Protein AF-A0A522J5S8-F1 (afdb_monomer)

Foldseek 3Di:
DDDDDDDDDDPPDDDPPPPDPPDPPCVPPVDDDDDFDPPDPLSCVVVVVVVVCQCPPPLNDPDDDPDPVSVVVSVVVVVCCQQQPAQDVVFVGDGVVCVVVPVLQVVLVVVQVVQVVVCVVPVVVQVPPDTDDSDGDDDDDSDPPDPPPPPDPPDPPDD

Sequence (159 aa):
MRRAIWSRRPIWQGWRVDRPSRFPATGTLSLTPFSSRPSVSDDNPYSEALFRTLKYSPAYPGKPFASLDGARQWVARFVAWYNTEHRHSAIRFVTPAQRHVGEDKAILARRADVYAKAKKTHPDRWRGRPTRNWEPIGTVWLNPDKPADSALKPLSTAA

Secondary structure (DSSP, 8-state):
----------S----------S-TTTTTTTPPP--PPTT-GGGSHHHHHHHHHHHTSTT--SS--SSHHHHHHHHHHHHHHHHHTPPBGGGTTB-HHHHHTTTHHHHHHHHHHHHHHHHHH-GGGTTTPPPPP-PPP----SSPPPPS----PPP----

Structure (mmCIF, N/CA/C/O backbone):
data_AF-A0A522J5S8-F1
#
_entry.id   AF-A0A522J5S8-F1
#
loop_
_atom_site.group_PDB
_atom_site.id
_atom_site.type_symbol
_atom_site.label_atom_id
_atom_site.label_alt_id
_atom_site.label_comp_id
_atom_site.label_asym_id
_atom_site.label_entity_id
_atom_site.label_seq_id
_atom_site.pdbx_PDB_ins_code
_atom_site.Cartn_x
_atom_site.Cartn_y
_atom_site.Cartn_z
_atom_site.occupancy
_atom_site.B_iso_or_equiv
_atom_site.auth_seq_id
_atom_site.auth_comp_id
_atom_site.auth_asym_id
_atom_site.auth_atom_id
_atom_site.pdbx_PDB_model_num
ATOM 1 N N . MET A 1 1 ? 29.295 63.257 -11.067 1.00 31.34 1 MET A N 1
ATOM 2 C CA . MET A 1 1 ? 30.271 63.229 -12.181 1.00 31.34 1 MET A CA 1
ATOM 3 C C . MET A 1 1 ? 30.953 61.861 -12.206 1.00 31.34 1 MET A C 1
ATOM 5 O O . MET A 1 1 ? 31.448 61.464 -11.169 1.00 31.34 1 MET A O 1
ATOM 9 N N . ARG A 1 2 ? 30.974 61.213 -13.390 1.00 31.17 2 ARG A N 1
ATOM 10 C CA . ARG A 1 2 ? 31.858 60.108 -13.867 1.00 31.17 2 ARG A CA 1
ATOM 11 C C . ARG A 1 2 ? 31.735 58.746 -13.141 1.00 31.17 2 ARG A C 1
ATOM 13 O O . ARG A 1 2 ? 32.151 58.609 -12.007 1.00 31.17 2 ARG A O 1
ATOM 20 N N . ARG A 1 3 ? 30.982 57.777 -13.691 1.00 28.31 3 ARG A N 1
ATOM 21 C CA . ARG A 1 3 ? 31.253 56.822 -14.809 1.00 28.31 3 ARG A CA 1
ATOM 22 C C . ARG A 1 3 ? 32.004 55.561 -14.342 1.00 28.31 3 ARG A C 1
ATOM 24 O O . ARG A 1 3 ? 33.221 55.579 -14.244 1.00 28.31 3 ARG A O 1
ATOM 31 N N . ALA A 1 4 ? 31.263 54.461 -14.190 1.00 32.41 4 ALA A N 1
ATOM 32 C CA . ALA A 1 4 ? 31.776 53.097 -14.290 1.00 32.41 4 ALA A CA 1
ATOM 33 C C . ALA A 1 4 ? 31.103 52.411 -15.491 1.00 32.41 4 ALA A C 1
ATOM 35 O O . ALA A 1 4 ? 29.909 52.572 -15.745 1.00 32.41 4 ALA A O 1
ATOM 36 N N . ILE A 1 5 ? 31.935 51.739 -16.273 1.00 44.06 5 ILE A N 1
ATOM 37 C CA . ILE A 1 5 ? 31.683 51.138 -17.580 1.00 44.06 5 ILE A CA 1
ATOM 38 C C . ILE A 1 5 ? 30.993 49.790 -17.385 1.00 44.06 5 ILE A C 1
ATOM 40 O O . ILE A 1 5 ? 31.623 48.908 -16.828 1.00 44.06 5 ILE A O 1
ATOM 44 N N . TRP A 1 6 ? 29.772 49.606 -17.896 1.00 31.78 6 TRP A N 1
ATOM 45 C CA . TRP A 1 6 ? 29.263 48.297 -18.329 1.00 31.78 6 TRP A CA 1
ATOM 46 C C . TRP A 1 6 ? 28.312 48.490 -19.511 1.00 31.78 6 TRP A C 1
ATOM 48 O O . TRP A 1 6 ? 27.344 49.251 -19.460 1.00 31.78 6 TRP A O 1
ATOM 58 N N . SER A 1 7 ? 28.649 47.834 -20.617 1.00 34.41 7 SER A N 1
ATOM 59 C CA . SER A 1 7 ? 27.926 47.865 -21.881 1.00 34.41 7 SER A CA 1
ATOM 60 C C . SER A 1 7 ? 26.521 47.284 -21.736 1.00 34.41 7 SER A C 1
ATOM 62 O O . SER A 1 7 ? 26.351 46.154 -21.279 1.00 34.41 7 SER A O 1
ATOM 64 N N . ARG A 1 8 ? 25.522 48.023 -22.222 1.00 38.47 8 ARG A N 1
ATOM 65 C CA . ARG A 1 8 ? 24.178 47.508 -22.486 1.00 38.47 8 ARG A CA 1
ATOM 66 C C . ARG A 1 8 ? 24.257 46.456 -23.597 1.00 38.47 8 ARG A C 1
ATOM 68 O O . ARG A 1 8 ? 24.398 46.811 -24.765 1.00 38.47 8 ARG A O 1
ATOM 75 N N . ARG A 1 9 ? 24.139 45.174 -23.250 1.00 34.22 9 ARG A N 1
ATOM 76 C CA . ARG A 1 9 ? 23.704 44.128 -24.185 1.00 34.22 9 ARG A CA 1
ATOM 77 C C . ARG A 1 9 ? 22.547 43.342 -23.555 1.00 34.22 9 ARG A C 1
ATOM 79 O O . ARG A 1 9 ? 22.700 42.865 -22.434 1.00 34.22 9 ARG A O 1
ATOM 86 N N . PRO A 1 10 ? 21.389 43.240 -24.228 1.00 30.23 10 PRO A N 1
ATOM 87 C CA . PRO A 1 10 ? 20.251 42.472 -23.744 1.00 30.23 10 PRO A CA 1
ATOM 88 C C . PRO A 1 10 ? 20.516 40.973 -23.913 1.00 30.23 10 PRO A C 1
ATOM 90 O O . PRO A 1 10 ? 20.889 40.515 -24.989 1.00 30.23 10 PRO A O 1
ATOM 93 N N . ILE A 1 11 ? 20.288 40.206 -22.848 1.00 44.88 11 ILE A N 1
ATOM 94 C CA . ILE A 1 11 ? 20.513 38.752 -22.769 1.00 44.88 11 ILE A CA 1
ATOM 95 C C . ILE A 1 11 ? 19.331 37.952 -23.353 1.00 44.88 11 ILE A C 1
ATOM 97 O O . ILE A 1 11 ? 18.976 36.887 -22.861 1.00 44.88 11 ILE A O 1
ATOM 101 N N . TRP A 1 12 ? 18.697 38.473 -24.404 1.00 35.66 12 TRP A N 1
ATOM 102 C CA . TRP A 1 12 ? 17.559 37.836 -25.070 1.00 35.66 12 TRP A CA 1
ATOM 103 C C . TRP A 1 12 ? 17.768 37.807 -26.583 1.00 35.66 12 TRP A C 1
ATOM 105 O O . TRP A 1 12 ? 17.022 38.418 -27.338 1.00 35.66 12 TRP A O 1
ATOM 115 N N . GLN A 1 13 ? 18.795 37.092 -27.037 1.00 31.55 13 GLN A N 1
ATOM 116 C CA . GLN A 1 13 ? 18.846 36.555 -28.398 1.00 31.55 13 GLN A CA 1
ATOM 117 C C . GLN A 1 13 ? 19.489 35.171 -28.333 1.00 31.55 13 GLN A C 1
ATOM 119 O O . GLN A 1 13 ? 20.691 35.057 -28.118 1.00 31.55 13 GLN A O 1
ATOM 124 N N . GLY A 1 14 ? 18.677 34.118 -28.463 1.00 33.59 14 GLY A N 1
ATOM 125 C CA . GLY A 1 14 ? 19.197 32.749 -28.476 1.00 33.59 14 GLY A CA 1
ATOM 126 C C . GLY A 1 14 ? 18.240 31.623 -28.090 1.00 33.59 14 GLY A C 1
ATOM 127 O O . GLY A 1 14 ? 18.718 30.592 -27.645 1.00 33.59 14 GLY A O 1
ATOM 128 N N . TRP A 1 15 ? 16.920 31.772 -28.244 1.00 33.59 15 TRP A N 1
ATOM 129 C CA . TRP A 1 15 ? 15.990 30.637 -28.137 1.00 33.59 15 TRP A CA 1
ATOM 130 C C . TRP A 1 15 ? 14.903 30.731 -29.209 1.00 33.59 15 TRP A C 1
ATOM 132 O O . TRP A 1 15 ? 13.725 30.904 -28.915 1.00 33.59 15 TRP A O 1
ATOM 142 N N . ARG A 1 16 ? 15.293 30.605 -30.483 1.00 32.72 16 ARG A N 1
ATOM 143 C CA . ARG A 1 16 ? 14.354 30.102 -31.491 1.00 32.72 16 ARG A CA 1
ATOM 144 C C . ARG A 1 16 ? 14.293 28.591 -31.288 1.00 32.72 16 ARG A C 1
ATOM 146 O O . ARG A 1 16 ? 15.141 27.858 -31.785 1.00 32.72 16 ARG A O 1
ATOM 153 N N . VAL A 1 17 ? 13.355 28.146 -30.460 1.00 44.59 17 VAL A N 1
ATOM 154 C CA . VAL A 1 17 ? 13.093 26.723 -30.239 1.00 44.59 17 VAL A CA 1
ATOM 155 C C . VAL A 1 17 ? 12.121 26.260 -31.317 1.00 44.59 17 VAL A C 1
ATOM 157 O O . VAL A 1 17 ? 10.963 26.000 -31.030 1.00 44.59 17 VAL A O 1
ATOM 160 N N . ASP A 1 18 ? 12.607 26.103 -32.546 1.00 39.31 18 ASP A N 1
ATOM 161 C CA . ASP A 1 18 ? 12.100 25.010 -33.382 1.00 39.31 18 ASP A CA 1
ATOM 162 C C . ASP A 1 18 ? 12.799 23.734 -32.898 1.00 39.31 18 ASP A C 1
ATOM 164 O O . ASP A 1 18 ? 13.686 23.179 -33.544 1.00 39.31 18 ASP A O 1
ATOM 168 N N . ARG A 1 19 ? 12.463 23.294 -31.677 1.00 43.09 19 ARG A N 1
ATOM 169 C CA . ARG A 1 19 ? 12.606 21.877 -31.345 1.00 43.09 19 ARG A CA 1
ATOM 170 C C . ARG A 1 19 ? 11.261 21.250 -31.656 1.00 43.09 19 ARG A C 1
ATOM 172 O O . ARG A 1 19 ? 10.276 21.683 -31.054 1.00 43.09 19 ARG A O 1
ATOM 179 N N . PRO A 1 20 ? 11.199 20.209 -32.497 1.00 41.69 20 PRO A N 1
ATOM 180 C CA . PRO A 1 20 ? 10.022 19.365 -32.493 1.00 41.69 20 PRO A CA 1
ATOM 181 C C . PRO A 1 20 ? 9.795 18.897 -31.053 1.00 41.69 20 PRO A C 1
ATOM 183 O O . PRO A 1 20 ? 10.750 18.576 -30.335 1.00 41.69 20 PRO A O 1
ATOM 186 N N . SER A 1 21 ? 8.534 18.935 -30.622 1.00 48.66 21 SER A N 1
ATOM 187 C CA . SER A 1 21 ? 8.087 18.353 -29.362 1.00 48.66 21 SER A CA 1
ATOM 188 C C . SER A 1 21 ? 8.865 17.063 -29.084 1.00 48.66 21 SER A C 1
ATOM 190 O O . SER A 1 21 ? 8.850 16.135 -29.892 1.00 48.66 21 SER A O 1
ATOM 192 N N . ARG A 1 22 ? 9.540 16.982 -27.928 1.00 53.72 22 ARG A N 1
ATOM 193 C CA . ARG A 1 22 ? 10.234 15.755 -27.491 1.00 53.72 22 ARG A CA 1
ATOM 194 C C . ARG A 1 22 ? 9.264 14.576 -27.298 1.00 53.72 22 ARG A C 1
ATOM 196 O O . ARG A 1 22 ? 9.701 13.447 -27.106 1.00 53.72 22 ARG A O 1
ATOM 203 N N . PHE A 1 23 ? 7.961 14.843 -27.364 1.00 48.97 23 PHE A N 1
ATOM 204 C CA . PHE A 1 23 ? 6.875 13.886 -27.258 1.00 48.97 23 PHE A CA 1
ATOM 205 C C . PHE A 1 23 ? 5.979 13.997 -28.503 1.00 48.97 23 PHE A C 1
ATOM 207 O O . PHE A 1 23 ? 5.021 14.770 -28.506 1.00 48.97 23 PHE A O 1
ATOM 214 N N . PRO A 1 24 ? 6.253 13.241 -29.579 1.00 47.25 24 PRO A N 1
ATOM 215 C CA . PRO A 1 24 ? 5.430 13.275 -30.791 1.00 47.25 24 PRO A CA 1
ATOM 216 C C . PRO A 1 24 ? 4.007 12.706 -30.598 1.00 47.25 24 PRO A C 1
ATOM 218 O O . PRO A 1 24 ? 3.199 12.770 -31.515 1.00 47.25 24 PRO A O 1
ATOM 221 N N . ALA A 1 25 ? 3.680 12.151 -29.422 1.00 54.41 25 ALA A N 1
ATOM 222 C CA . ALA A 1 25 ? 2.482 11.334 -29.206 1.00 54.41 25 ALA A CA 1
ATOM 223 C C . ALA A 1 25 ? 1.276 12.049 -28.558 1.00 54.41 25 ALA A C 1
ATOM 225 O O . ALA A 1 25 ? 0.184 11.486 -28.539 1.00 54.41 25 ALA A O 1
ATOM 226 N N . THR A 1 26 ? 1.417 13.270 -28.032 1.00 54.16 26 THR A N 1
ATOM 227 C CA . THR A 1 26 ? 0.287 14.007 -27.418 1.00 54.16 26 THR A CA 1
ATOM 228 C C . THR A 1 26 ? -0.621 14.705 -28.432 1.00 54.16 26 THR A C 1
ATOM 230 O O . THR A 1 26 ? -1.639 15.268 -28.052 1.00 54.16 26 THR A O 1
ATOM 233 N N . GLY A 1 27 ? -0.296 14.669 -29.729 1.00 54.81 27 GLY A N 1
ATOM 234 C CA . GLY A 1 27 ? -1.202 15.164 -30.773 1.00 54.81 27 GLY A CA 1
ATOM 235 C C . GLY A 1 27 ? -2.427 14.264 -30.984 1.00 54.81 27 GLY A C 1
ATOM 236 O O . GLY A 1 27 ? -3.466 14.743 -31.423 1.00 54.81 27 GLY A O 1
ATOM 237 N N . THR A 1 28 ? -2.313 12.972 -30.655 1.00 59.84 28 THR A N 1
ATOM 238 C CA . THR A 1 28 ? -3.327 11.941 -30.949 1.00 59.84 28 THR A CA 1
ATOM 239 C C . THR A 1 28 ? -4.263 11.654 -29.774 1.00 59.84 28 THR A C 1
ATOM 241 O O . THR A 1 28 ? -5.419 11.298 -29.973 1.00 59.84 28 THR A O 1
ATOM 244 N N . LEU A 1 29 ? -3.775 11.820 -28.546 1.00 72.94 29 LEU A N 1
ATOM 245 C CA . LEU A 1 29 ? -4.574 11.846 -27.323 1.00 72.94 29 LEU A CA 1
ATOM 246 C C . LEU A 1 29 ? -4.515 13.282 -26.824 1.00 72.94 29 LEU A C 1
ATOM 248 O O . LEU A 1 29 ? -3.417 13.721 -26.510 1.00 72.94 29 LEU A O 1
ATOM 252 N N . SER A 1 30 ? -5.641 13.996 -26.769 1.00 80.31 30 SER A N 1
ATOM 253 C CA . SER A 1 30 ? -5.767 15.410 -26.364 1.00 80.31 30 SER A CA 1
ATOM 254 C C . SER A 1 30 ? -5.353 15.665 -24.901 1.00 80.31 30 SER A C 1
ATOM 256 O O . SER A 1 30 ? -6.146 16.096 -24.069 1.00 80.31 30 SER A O 1
ATOM 258 N N . LEU A 1 31 ? -4.106 15.349 -24.567 1.00 78.19 31 LEU A N 1
ATOM 259 C CA . LEU A 1 31 ? -3.499 15.447 -23.254 1.00 78.19 31 LEU A CA 1
ATOM 260 C C . LEU A 1 31 ? -2.633 16.698 -23.225 1.00 78.19 31 LEU A C 1
ATOM 262 O O . LEU A 1 31 ? -1.683 16.832 -23.998 1.00 78.19 31 LEU A O 1
ATOM 266 N N . THR A 1 32 ? -2.933 17.593 -22.293 1.00 78.12 32 THR A N 1
ATOM 267 C CA . THR A 1 32 ? -2.103 18.769 -22.040 1.00 78.12 32 THR A CA 1
ATOM 268 C C . THR A 1 32 ? -0.910 18.359 -21.174 1.00 78.12 32 THR A C 1
ATOM 270 O O . THR A 1 32 ? -1.112 17.916 -20.041 1.00 78.12 32 THR A O 1
ATOM 273 N N . PRO A 1 33 ? 0.339 18.483 -21.655 1.00 75.00 33 PRO A N 1
ATOM 274 C CA . PRO A 1 33 ? 1.502 18.194 -20.832 1.00 75.00 33 PRO A CA 1
ATOM 275 C C . PRO A 1 33 ? 1.669 19.267 -19.750 1.00 75.00 33 PRO A C 1
ATOM 277 O O . PRO A 1 33 ? 1.557 20.462 -20.019 1.00 75.00 33 PRO A O 1
ATOM 280 N N . PHE A 1 34 ? 2.007 18.837 -18.538 1.00 75.44 34 PHE A N 1
ATOM 281 C CA . PHE A 1 34 ? 2.437 19.715 -17.454 1.00 75.44 34 PHE A CA 1
ATOM 282 C C . PHE A 1 34 ? 3.835 19.299 -16.996 1.00 75.44 34 PHE A C 1
ATOM 284 O O . PHE A 1 34 ? 4.129 18.108 -16.893 1.00 75.44 34 PHE A O 1
ATOM 291 N N . SER A 1 35 ? 4.709 20.276 -16.762 1.00 76.06 35 SER A N 1
ATOM 292 C CA . SER A 1 35 ? 6.070 20.043 -16.275 1.00 76.06 35 SER A CA 1
ATOM 293 C C . SER A 1 35 ? 6.235 20.651 -14.894 1.00 76.06 35 SER A C 1
ATOM 295 O O . SER A 1 35 ? 5.833 21.791 -14.669 1.00 76.06 35 SER A O 1
ATOM 297 N N . SER A 1 36 ? 6.871 19.896 -14.001 1.00 76.00 36 SER A N 1
ATOM 298 C CA . SER A 1 36 ? 7.299 20.406 -12.704 1.00 76.00 36 SER A CA 1
ATOM 299 C C . SER A 1 36 ? 8.273 21.571 -12.865 1.00 76.00 36 SER A C 1
ATOM 301 O O . SER A 1 36 ? 9.038 21.644 -13.835 1.00 76.00 36 SER A O 1
ATOM 303 N N . ARG A 1 37 ? 8.266 22.478 -11.890 1.00 81.56 37 ARG A N 1
ATOM 304 C CA . ARG A 1 37 ? 9.198 23.604 -11.830 1.00 81.56 37 ARG A CA 1
ATOM 305 C C . ARG A 1 37 ? 10.642 23.093 -11.739 1.00 81.56 37 ARG A C 1
ATOM 307 O O . ARG A 1 37 ? 10.908 22.146 -10.994 1.00 81.56 37 ARG A O 1
ATOM 314 N N . PRO A 1 38 ? 11.594 23.715 -12.459 1.00 82.06 38 PRO A N 1
ATOM 315 C CA . PRO A 1 38 ? 12.997 23.333 -12.368 1.00 82.06 38 PRO A CA 1
ATOM 316 C C . PRO A 1 38 ? 13.504 23.390 -10.923 1.00 82.06 38 PRO A C 1
ATOM 318 O O . PRO A 1 38 ? 13.273 24.374 -10.223 1.00 82.06 38 PRO A O 1
ATOM 321 N N . SER A 1 39 ? 14.222 22.345 -10.505 1.00 77.25 39 SER A N 1
ATOM 322 C CA . SER A 1 39 ? 14.894 22.255 -9.198 1.00 77.25 39 SER A CA 1
ATOM 323 C C . SER A 1 39 ? 13.975 22.261 -7.964 1.00 77.25 39 SER A C 1
ATOM 325 O O . SER A 1 39 ? 14.426 22.612 -6.876 1.00 77.25 39 SER A O 1
ATOM 327 N N . VAL A 1 40 ? 12.711 21.840 -8.104 1.00 75.44 40 VAL A N 1
ATOM 328 C CA . VAL A 1 40 ? 11.773 21.657 -6.981 1.00 75.44 40 VAL A CA 1
ATOM 329 C C . VAL A 1 40 ? 11.394 20.174 -6.874 1.00 75.44 40 VAL A C 1
ATOM 331 O O . VAL A 1 40 ? 10.585 19.692 -7.662 1.00 75.44 40 VAL A O 1
ATOM 334 N N . SER A 1 41 ? 11.988 19.442 -5.923 1.00 67.56 41 SER A N 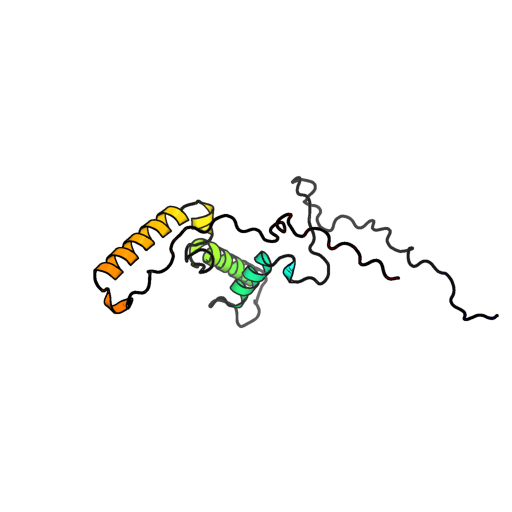1
ATOM 335 C CA . SER A 1 41 ? 11.705 18.007 -5.693 1.00 67.56 41 SER A CA 1
ATOM 336 C C . SER A 1 41 ? 10.245 17.762 -5.309 1.00 67.56 41 SER A C 1
ATOM 338 O O . SER A 1 41 ? 9.566 16.892 -5.851 1.00 67.56 41 SER A O 1
ATOM 340 N N . ASP A 1 42 ? 9.707 18.637 -4.465 1.00 70.56 42 ASP A N 1
ATOM 341 C CA . ASP A 1 42 ? 8.394 18.446 -3.846 1.00 70.56 42 ASP A CA 1
ATOM 342 C C . ASP A 1 42 ? 7.225 18.809 -4.781 1.00 70.56 42 ASP A C 1
ATOM 344 O O . ASP A 1 42 ? 6.070 18.815 -4.364 1.00 70.56 42 ASP A O 1
ATOM 348 N N . ASP A 1 43 ? 7.497 19.115 -6.054 1.00 79.31 43 ASP A N 1
ATOM 349 C CA . ASP A 1 43 ? 6.480 19.455 -7.059 1.00 79.31 43 ASP A CA 1
ATOM 350 C C . ASP A 1 43 ? 5.729 18.199 -7.565 1.00 79.31 43 ASP A C 1
ATOM 352 O O . ASP A 1 43 ? 4.682 18.316 -8.200 1.00 79.31 43 ASP A O 1
ATOM 356 N N . ASN A 1 44 ? 6.236 16.987 -7.281 1.00 80.19 44 ASN A N 1
ATOM 357 C CA . ASN A 1 44 ? 5.574 15.712 -7.598 1.00 80.19 44 ASN A CA 1
ATOM 358 C C . ASN A 1 44 ? 5.759 14.649 -6.488 1.00 80.19 44 ASN A C 1
ATOM 360 O O . ASN A 1 44 ? 6.300 13.560 -6.723 1.00 80.19 44 ASN A O 1
ATOM 364 N N . PRO A 1 45 ? 5.278 14.916 -5.263 1.00 80.62 45 PRO A N 1
ATOM 365 C CA . PRO A 1 45 ? 5.606 14.087 -4.108 1.00 80.62 45 PRO A CA 1
ATOM 366 C C . PRO A 1 45 ? 4.932 12.710 -4.162 1.00 80.62 45 PRO A C 1
ATOM 368 O O . PRO A 1 45 ? 5.417 11.765 -3.542 1.00 80.62 45 PRO A O 1
ATOM 371 N N . TYR A 1 46 ? 3.861 12.539 -4.948 1.00 81.44 46 TYR A N 1
ATOM 372 C CA . TYR A 1 46 ? 3.270 11.219 -5.194 1.00 81.44 46 TYR A CA 1
ATOM 373 C C . TYR A 1 46 ? 4.218 10.298 -5.966 1.00 81.44 46 TYR A C 1
ATOM 375 O O . TYR A 1 46 ? 4.397 9.137 -5.589 1.00 81.44 46 TYR A O 1
ATOM 383 N N . SER A 1 47 ? 4.856 10.805 -7.025 1.00 85.06 47 SER A N 1
ATOM 384 C CA . SER A 1 47 ? 5.811 9.999 -7.792 1.00 85.06 47 SER A CA 1
ATOM 385 C C . SER A 1 47 ? 7.087 9.751 -6.993 1.00 85.06 47 SER A C 1
ATOM 387 O O . SER A 1 47 ? 7.620 8.642 -7.022 1.00 85.06 47 SER A O 1
ATOM 389 N N . GLU A 1 48 ? 7.553 10.732 -6.215 1.00 87.31 48 GLU A N 1
ATOM 390 C CA . GLU A 1 48 ? 8.698 10.536 -5.320 1.00 87.31 48 GLU A CA 1
ATOM 391 C C . GLU A 1 48 ? 8.427 9.475 -4.247 1.00 87.31 48 GLU A C 1
ATOM 393 O O . GLU A 1 48 ? 9.274 8.609 -4.007 1.00 87.31 48 GLU A O 1
ATOM 398 N N . ALA A 1 49 ? 7.231 9.477 -3.649 1.00 87.06 49 ALA A N 1
ATOM 399 C CA . ALA A 1 49 ? 6.823 8.448 -2.699 1.00 87.06 49 ALA A CA 1
ATOM 400 C C . ALA A 1 49 ? 6.829 7.050 -3.341 1.00 87.06 49 ALA A C 1
ATOM 402 O O . ALA A 1 49 ? 7.346 6.108 -2.737 1.00 87.06 49 ALA A O 1
ATOM 403 N N . LEU A 1 50 ? 6.341 6.915 -4.581 1.00 90.00 50 LEU A N 1
ATOM 404 C CA . LEU A 1 50 ? 6.405 5.658 -5.334 1.00 90.00 50 LEU A CA 1
ATOM 405 C C . LEU A 1 50 ? 7.855 5.203 -5.561 1.00 90.00 50 LEU A C 1
ATOM 407 O O . LEU A 1 50 ? 8.182 4.046 -5.287 1.00 90.00 50 LEU A O 1
ATOM 411 N N . PHE A 1 51 ? 8.740 6.095 -6.017 1.00 91.56 51 PHE A N 1
ATOM 412 C CA . PHE A 1 51 ? 10.154 5.759 -6.224 1.00 91.56 51 PHE A CA 1
ATOM 413 C C . PHE A 1 51 ? 10.858 5.385 -4.924 1.00 91.56 51 PHE A C 1
ATOM 415 O O . PHE A 1 51 ? 11.709 4.493 -4.920 1.00 91.56 51 PHE A O 1
ATOM 422 N N . ARG A 1 52 ? 10.492 6.027 -3.812 1.00 91.56 52 ARG A N 1
ATOM 423 C CA . ARG A 1 52 ? 10.954 5.625 -2.487 1.00 91.56 52 ARG A CA 1
ATOM 424 C C . ARG A 1 52 ? 10.494 4.199 -2.179 1.00 91.56 52 ARG A C 1
ATOM 426 O O . ARG A 1 52 ? 11.339 3.362 -1.884 1.00 91.56 52 ARG A O 1
ATOM 433 N N . THR A 1 53 ? 9.207 3.877 -2.309 1.00 91.94 53 THR A N 1
ATOM 434 C CA . THR A 1 53 ? 8.710 2.505 -2.080 1.00 91.94 53 THR A CA 1
ATOM 435 C C . THR A 1 53 ? 9.411 1.478 -2.966 1.00 91.94 53 THR A C 1
ATOM 437 O O . THR A 1 53 ? 9.741 0.395 -2.493 1.00 91.94 53 THR A O 1
ATOM 440 N N . LEU A 1 54 ? 9.682 1.823 -4.225 1.00 94.25 54 LEU A N 1
ATOM 441 C CA . LEU A 1 54 ? 10.424 0.973 -5.150 1.00 94.25 54 LEU A CA 1
ATOM 442 C C . LEU A 1 54 ? 11.829 0.668 -4.621 1.00 94.25 54 LEU A C 1
ATOM 444 O O . LEU A 1 54 ? 12.190 -0.501 -4.512 1.00 94.25 54 LEU A O 1
ATOM 448 N N . LYS A 1 55 ? 12.591 1.700 -4.239 1.00 91.06 55 LYS A N 1
ATOM 449 C CA . LYS A 1 55 ? 13.978 1.570 -3.754 1.00 91.06 55 LYS A CA 1
ATOM 450 C C . LYS A 1 55 ? 14.104 0.810 -2.437 1.00 91.06 55 LYS A C 1
ATOM 452 O O . LYS A 1 55 ? 15.089 0.115 -2.228 1.00 91.06 55 LYS A O 1
ATOM 457 N N . TYR A 1 56 ? 13.123 0.958 -1.551 1.00 92.56 56 TYR A N 1
ATOM 458 C CA . TYR A 1 56 ? 13.119 0.311 -0.236 1.00 92.56 56 TYR A CA 1
ATOM 459 C C . TYR A 1 56 ? 12.288 -0.983 -0.206 1.00 92.56 56 TYR A C 1
ATOM 461 O O . TYR A 1 56 ? 12.048 -1.533 0.868 1.00 92.56 56 TYR A O 1
ATOM 469 N N . SER A 1 57 ? 11.838 -1.480 -1.364 1.00 90.50 57 SER A N 1
ATOM 470 C CA . SER A 1 57 ? 11.165 -2.775 -1.450 1.00 90.50 57 SER A CA 1
ATOM 471 C C . SER A 1 57 ? 12.149 -3.908 -1.124 1.00 90.50 57 SER A C 1
ATOM 473 O O . SER A 1 57 ? 13.285 -3.870 -1.601 1.00 90.50 57 SER A O 1
ATOM 475 N N . PRO A 1 58 ? 11.739 -4.958 -0.385 1.00 88.38 58 PRO A N 1
ATOM 476 C CA . PRO A 1 58 ? 12.612 -6.093 -0.070 1.00 88.38 58 PRO A CA 1
ATOM 477 C C . PRO A 1 58 ? 13.216 -6.783 -1.301 1.00 88.38 58 PRO A C 1
ATOM 479 O O . PRO A 1 58 ? 14.288 -7.370 -1.215 1.00 88.38 58 PRO A O 1
ATOM 482 N N . ALA A 1 59 ? 12.535 -6.710 -2.448 1.00 91.31 59 ALA A N 1
ATOM 483 C CA . ALA A 1 59 ? 12.981 -7.308 -3.703 1.00 91.31 59 ALA A CA 1
ATOM 484 C C . ALA A 1 59 ? 13.872 -6.376 -4.550 1.00 91.31 59 ALA A C 1
ATOM 486 O O . ALA A 1 59 ? 14.132 -6.687 -5.717 1.00 91.31 59 ALA A O 1
ATOM 487 N N . TYR A 1 60 ? 14.297 -5.222 -4.019 1.00 92.88 60 TYR A N 1
ATOM 488 C CA . TYR A 1 60 ? 15.141 -4.276 -4.748 1.00 92.88 60 TYR A CA 1
ATOM 489 C C . TYR A 1 60 ? 16.496 -4.907 -5.117 1.00 92.88 60 TYR A C 1
ATOM 491 O O . TYR A 1 60 ? 17.139 -5.529 -4.268 1.00 92.88 60 TYR A O 1
ATOM 499 N N . PRO A 1 61 ? 16.943 -4.795 -6.382 1.00 92.56 61 PRO A N 1
ATOM 500 C CA . PRO A 1 61 ? 18.138 -5.482 -6.844 1.00 92.56 61 PRO A CA 1
ATOM 501 C C . PRO A 1 61 ? 19.394 -4.860 -6.224 1.00 92.56 61 PRO A C 1
ATOM 503 O O . PRO A 1 61 ? 19.664 -3.672 -6.380 1.00 92.56 61 PRO A O 1
ATOM 506 N N . GLY A 1 62 ? 20.205 -5.686 -5.560 1.00 91.75 62 GLY A N 1
ATOM 507 C CA . GLY A 1 62 ? 21.508 -5.272 -5.025 1.00 91.75 62 GLY A CA 1
ATOM 508 C C . GLY A 1 62 ? 22.627 -5.187 -6.074 1.00 91.75 62 GLY A C 1
ATOM 509 O O . GLY A 1 62 ? 23.714 -4.707 -5.770 1.00 91.75 62 GLY A O 1
ATOM 510 N N . LYS A 1 63 ? 22.385 -5.665 -7.303 1.00 94.12 63 LYS A N 1
ATOM 511 C CA . LYS A 1 63 ? 23.328 -5.628 -8.433 1.00 94.12 63 LYS A CA 1
ATOM 512 C C . LYS A 1 63 ? 22.655 -5.014 -9.668 1.00 94.12 63 LYS A C 1
ATOM 514 O O . LYS A 1 63 ? 21.433 -5.116 -9.783 1.00 94.12 63 LYS A O 1
ATOM 519 N N . PRO A 1 64 ? 23.417 -4.418 -10.602 1.00 94.06 64 PRO A N 1
ATOM 520 C CA . PRO A 1 64 ? 22.873 -3.939 -11.869 1.00 94.06 64 PRO A CA 1
ATOM 521 C C . PRO A 1 64 ? 22.161 -5.049 -12.651 1.00 94.06 64 PRO A C 1
ATOM 523 O O . PRO A 1 64 ? 22.527 -6.223 -12.564 1.00 94.06 64 PRO A O 1
ATOM 526 N N . PHE A 1 65 ? 21.161 -4.673 -13.446 1.00 95.69 65 PHE A N 1
ATOM 527 C CA . PHE A 1 65 ? 20.505 -5.608 -14.354 1.00 95.69 65 PHE A CA 1
ATOM 528 C C . PHE A 1 65 ? 21.448 -6.009 -15.493 1.00 95.69 65 PHE A C 1
ATOM 530 O O . PHE A 1 65 ? 22.106 -5.157 -16.083 1.00 95.69 65 PHE A O 1
ATOM 537 N N . ALA A 1 66 ? 21.461 -7.298 -15.837 1.00 94.69 66 ALA A N 1
ATOM 538 C CA . ALA A 1 66 ? 22.257 -7.820 -16.950 1.00 94.69 66 ALA A CA 1
ATOM 539 C C . ALA A 1 66 ? 21.702 -7.425 -18.332 1.00 94.69 66 ALA A C 1
ATOM 541 O O . ALA A 1 66 ? 22.424 -7.460 -19.323 1.00 94.69 66 ALA A O 1
ATOM 542 N N . SER A 1 67 ? 20.417 -7.065 -18.412 1.00 97.31 67 SER A N 1
ATOM 543 C CA . SER A 1 67 ? 19.757 -6.665 -19.654 1.00 97.31 67 SER A CA 1
ATOM 544 C C . SER A 1 67 ? 18.583 -5.722 -19.396 1.00 97.31 67 SER A C 1
ATOM 546 O O . SER A 1 67 ? 18.017 -5.678 -18.297 1.00 97.31 67 SER A O 1
ATOM 548 N N . LEU A 1 68 ? 18.181 -4.992 -20.441 1.00 97.19 68 LEU A N 1
ATOM 549 C CA . LEU A 1 68 ? 16.990 -4.141 -20.414 1.00 97.19 68 LEU A CA 1
ATOM 550 C C . LEU A 1 68 ? 15.720 -4.949 -20.110 1.00 97.19 68 LEU A C 1
ATOM 552 O O . LEU A 1 68 ? 14.869 -4.494 -19.347 1.00 97.19 68 LEU A O 1
ATOM 556 N N . ASP A 1 69 ? 15.601 -6.157 -20.658 1.00 97.69 69 ASP A N 1
ATOM 557 C CA . ASP A 1 69 ? 14.440 -7.013 -20.407 1.00 97.69 69 ASP A CA 1
ATOM 558 C C . ASP A 1 69 ? 14.392 -7.506 -18.961 1.00 97.69 69 ASP A C 1
ATOM 560 O O . ASP A 1 69 ? 13.315 -7.546 -18.367 1.00 97.69 69 ASP A O 1
ATOM 564 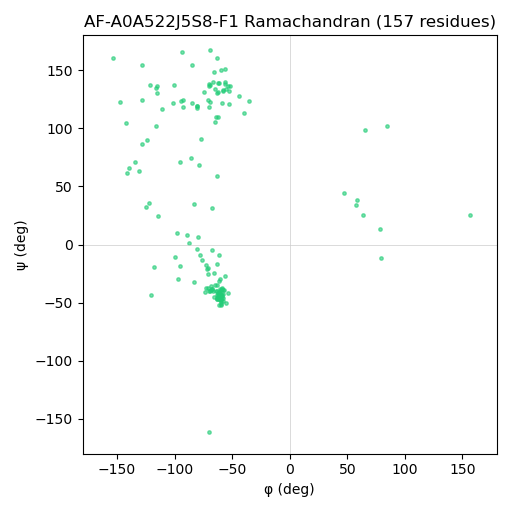N N . GLY A 1 70 ? 15.548 -7.781 -18.348 1.00 96.69 70 GLY A N 1
ATOM 565 C CA . GLY A 1 70 ? 15.628 -8.079 -16.918 1.00 96.69 70 GLY A CA 1
ATOM 566 C C . GLY A 1 70 ? 15.106 -6.925 -16.059 1.00 96.69 70 GLY A C 1
ATOM 567 O O . GLY A 1 70 ? 14.319 -7.148 -15.135 1.00 96.69 70 GLY A O 1
ATOM 568 N N . ALA A 1 71 ? 15.471 -5.687 -16.408 1.00 96.38 71 ALA A N 1
ATOM 569 C CA . ALA A 1 71 ? 14.964 -4.492 -15.736 1.00 96.38 71 ALA A CA 1
ATOM 570 C C . ALA A 1 71 ? 13.444 -4.339 -15.913 1.00 96.38 71 ALA A C 1
ATOM 572 O O . ALA A 1 71 ? 12.725 -4.141 -14.934 1.00 96.38 71 ALA A O 1
ATOM 573 N N . ARG A 1 72 ? 12.930 -4.494 -17.142 1.00 97.31 72 ARG A N 1
ATOM 574 C CA . ARG A 1 72 ? 11.490 -4.402 -17.446 1.00 97.31 72 ARG A CA 1
ATOM 575 C C . ARG A 1 72 ? 10.671 -5.436 -16.682 1.00 97.31 72 ARG A C 1
ATOM 577 O O . ARG A 1 72 ? 9.669 -5.081 -16.069 1.00 97.31 72 ARG A O 1
ATOM 584 N N . GLN A 1 73 ? 11.108 -6.693 -16.680 1.00 97.00 73 GLN A N 1
ATOM 585 C CA . GLN A 1 73 ? 10.425 -7.763 -15.953 1.00 97.00 73 GLN A CA 1
ATOM 586 C C . GLN A 1 73 ? 10.425 -7.510 -14.446 1.00 97.00 73 GLN A C 1
ATOM 588 O O . GLN A 1 73 ? 9.419 -7.746 -13.778 1.00 97.00 73 GLN A O 1
ATOM 593 N N . TRP A 1 74 ? 11.538 -7.016 -13.900 1.00 96.75 74 TRP A N 1
ATOM 594 C CA . TRP A 1 74 ? 11.607 -6.670 -12.485 1.00 96.75 74 TRP A CA 1
ATOM 595 C C . TRP A 1 74 ? 10.637 -5.535 -12.135 1.00 96.75 74 TRP A C 1
ATOM 597 O O . TRP A 1 74 ? 9.859 -5.681 -11.193 1.00 96.75 74 TRP A O 1
ATOM 607 N N . VAL A 1 75 ? 10.612 -4.456 -12.926 1.00 96.31 75 VAL A N 1
ATOM 608 C CA . VAL A 1 75 ? 9.671 -3.343 -12.718 1.00 96.31 75 VAL A CA 1
ATOM 609 C C . VAL A 1 75 ? 8.223 -3.818 -12.852 1.00 96.31 75 VAL A C 1
ATOM 611 O O . VAL A 1 75 ? 7.395 -3.455 -12.023 1.00 96.31 75 VAL A O 1
ATOM 614 N N . ALA A 1 76 ? 7.907 -4.670 -13.831 1.00 96.62 76 ALA A N 1
ATOM 615 C CA . ALA A 1 76 ? 6.562 -5.220 -14.001 1.00 96.62 76 ALA A CA 1
ATOM 616 C C . ALA A 1 76 ? 6.103 -6.011 -12.765 1.00 96.62 76 ALA A C 1
ATOM 618 O O . ALA A 1 76 ? 4.995 -5.799 -12.270 1.00 96.62 76 ALA A O 1
ATOM 619 N N . ARG A 1 77 ? 6.978 -6.862 -12.209 1.00 96.81 77 ARG A N 1
ATOM 620 C CA . ARG A 1 77 ? 6.702 -7.578 -10.953 1.00 96.81 77 ARG A CA 1
ATOM 621 C C . ARG A 1 77 ? 6.513 -6.621 -9.782 1.00 96.81 77 ARG A C 1
ATOM 623 O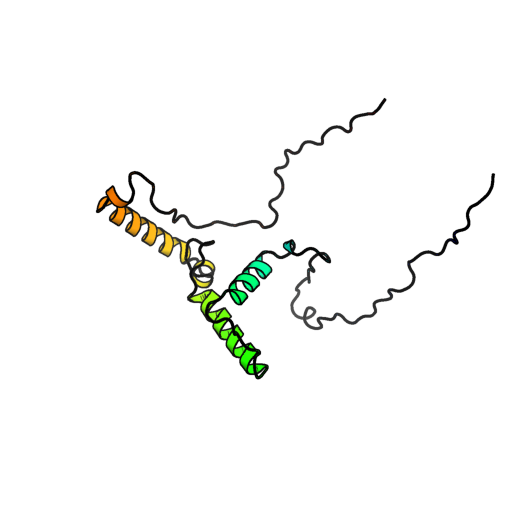 O . ARG A 1 77 ? 5.580 -6.796 -9.005 1.00 96.81 77 ARG A O 1
ATOM 630 N N . PHE A 1 78 ? 7.357 -5.595 -9.675 1.00 96.31 78 PHE A N 1
ATOM 631 C CA . PHE A 1 78 ? 7.208 -4.573 -8.642 1.00 96.31 78 PHE A CA 1
ATOM 632 C C . PHE A 1 78 ? 5.851 -3.862 -8.740 1.00 96.31 78 PHE A C 1
ATOM 634 O O . PHE A 1 78 ? 5.181 -3.707 -7.724 1.00 96.31 78 PHE A O 1
ATOM 641 N N . VAL A 1 79 ? 5.421 -3.464 -9.942 1.00 96.00 79 VAL A N 1
ATOM 642 C CA . VAL A 1 79 ? 4.132 -2.786 -10.162 1.00 96.00 79 VAL A CA 1
ATOM 643 C C . VAL A 1 79 ? 2.957 -3.693 -9.794 1.00 96.00 79 VAL A C 1
ATOM 645 O O . VAL A 1 79 ? 2.031 -3.238 -9.120 1.00 96.00 79 VAL A O 1
ATOM 648 N N . ALA A 1 80 ? 2.999 -4.969 -10.186 1.00 97.19 80 ALA A N 1
ATOM 649 C CA . ALA A 1 80 ? 1.974 -5.944 -9.815 1.00 97.19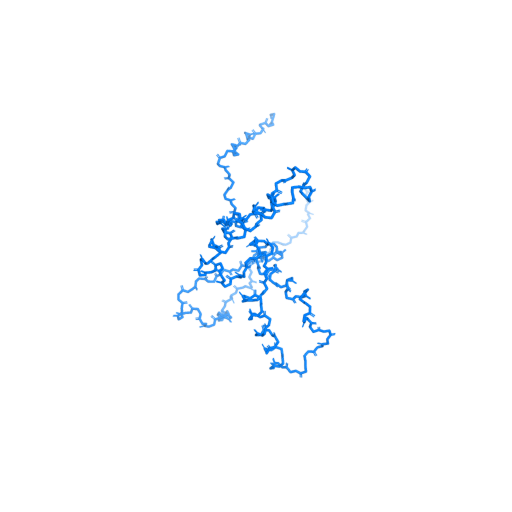 80 ALA A CA 1
ATOM 650 C C . ALA A 1 80 ? 1.877 -6.086 -8.288 1.00 97.19 80 ALA A C 1
ATOM 652 O O . ALA A 1 80 ? 0.803 -5.893 -7.713 1.00 97.19 80 ALA A O 1
ATOM 653 N N . TRP A 1 81 ? 3.015 -6.305 -7.626 1.00 96.81 81 TRP A N 1
ATOM 654 C CA . TRP A 1 81 ? 3.097 -6.409 -6.173 1.00 96.81 81 TRP A CA 1
ATOM 655 C C . TRP A 1 81 ? 2.612 -5.131 -5.470 1.00 96.81 81 TRP A C 1
ATOM 657 O O . TRP A 1 81 ? 1.773 -5.199 -4.572 1.00 96.81 81 TRP A O 1
ATOM 667 N N . TYR A 1 82 ? 3.076 -3.953 -5.901 1.00 95.69 82 TYR A N 1
ATOM 668 C CA . TYR A 1 82 ? 2.721 -2.658 -5.309 1.00 95.69 82 TYR A CA 1
ATOM 669 C C . TYR A 1 82 ? 1.208 -2.417 -5.337 1.00 95.69 82 TYR A C 1
ATOM 671 O O . TYR A 1 82 ? 0.643 -1.941 -4.349 1.00 95.69 82 TYR A O 1
ATOM 679 N N . ASN A 1 83 ? 0.563 -2.749 -6.461 1.00 96.38 83 ASN A N 1
ATOM 680 C CA . ASN A 1 83 ? -0.854 -2.479 -6.688 1.00 96.38 83 ASN A CA 1
ATOM 681 C C . ASN A 1 83 ? -1.787 -3.532 -6.087 1.00 96.38 83 ASN A C 1
ATOM 683 O O . ASN A 1 83 ? -2.900 -3.183 -5.695 1.00 96.38 83 ASN A O 1
ATOM 687 N N . THR A 1 84 ? -1.372 -4.798 -6.019 1.00 97.12 84 THR A N 1
ATOM 688 C CA . THR A 1 84 ? -2.298 -5.910 -5.727 1.00 97.12 84 THR A CA 1
ATOM 689 C C . THR A 1 84 ? -1.982 -6.680 -4.450 1.00 97.12 84 THR A C 1
ATOM 691 O O . THR A 1 84 ? -2.885 -7.294 -3.886 1.00 97.12 84 THR A O 1
ATOM 694 N N . GLU A 1 85 ? -0.758 -6.588 -3.929 1.00 96.06 85 GLU A N 1
ATOM 695 C CA . GLU A 1 85 ? -0.320 -7.365 -2.762 1.00 96.06 85 GLU A CA 1
ATOM 696 C C . GLU A 1 85 ? 0.126 -6.472 -1.599 1.00 96.06 85 GLU A C 1
ATOM 698 O O . GLU A 1 85 ? -0.231 -6.710 -0.439 1.00 96.06 85 GLU A O 1
ATOM 703 N N . HIS A 1 86 ? 0.894 -5.418 -1.890 1.00 95.31 86 HIS A N 1
ATOM 704 C CA . HIS A 1 86 ? 1.430 -4.531 -0.871 1.00 95.31 86 HIS A CA 1
ATOM 705 C C . HIS A 1 86 ? 0.315 -3.702 -0.223 1.00 95.31 86 HIS A C 1
ATOM 707 O O . HIS A 1 86 ? -0.425 -2.968 -0.878 1.00 95.31 86 HIS A O 1
ATOM 713 N N . ARG A 1 87 ? 0.200 -3.812 1.104 1.00 95.31 87 ARG A N 1
ATOM 714 C CA . ARG A 1 87 ? -0.769 -3.058 1.903 1.00 95.31 87 ARG A CA 1
ATOM 715 C C . ARG A 1 87 ? -0.127 -1.779 2.413 1.00 95.31 87 ARG A C 1
ATOM 717 O O . ARG A 1 87 ? 0.801 -1.821 3.217 1.00 95.31 87 ARG A O 1
ATOM 724 N N . HIS A 1 88 ? -0.680 -0.646 2.004 1.00 93.56 88 HIS A N 1
ATOM 725 C CA . HIS A 1 88 ? -0.088 0.667 2.256 1.00 93.56 88 HIS A CA 1
ATOM 726 C C . HIS A 1 88 ? -0.667 1.294 3.519 1.00 93.56 88 HIS A C 1
ATOM 728 O O . HIS A 1 88 ? -1.879 1.489 3.640 1.00 93.56 88 HIS A O 1
ATOM 734 N N . SER A 1 89 ? 0.193 1.644 4.474 1.00 91.88 89 SER A N 1
ATOM 735 C CA . SER A 1 89 ? -0.224 2.243 5.752 1.00 91.88 89 SER A CA 1
ATOM 736 C C . SER A 1 89 ? -0.991 3.555 5.560 1.00 91.88 89 SER A C 1
ATOM 738 O O . SER A 1 89 ? -1.994 3.777 6.242 1.00 91.88 89 SER A O 1
ATOM 740 N N . ALA A 1 90 ? -0.572 4.364 4.582 1.00 90.31 90 ALA A N 1
ATOM 741 C CA . ALA A 1 90 ? -1.180 5.640 4.218 1.00 90.31 90 ALA A CA 1
ATOM 742 C C . ALA A 1 90 ? -2.621 5.517 3.706 1.00 90.31 90 ALA A C 1
ATOM 744 O O . ALA A 1 90 ? -3.327 6.512 3.700 1.00 90.31 90 ALA A O 1
ATOM 745 N N . ILE A 1 91 ? -3.073 4.319 3.319 1.00 93.56 91 ILE A N 1
ATOM 746 C CA . ILE A 1 91 ? -4.463 4.021 2.935 1.00 93.56 91 ILE A CA 1
ATOM 747 C C . ILE A 1 91 ? -5.058 2.918 3.812 1.00 93.56 91 ILE A C 1
ATOM 749 O O . ILE A 1 91 ? -5.833 2.085 3.361 1.00 93.56 91 ILE A O 1
ATOM 753 N N . ARG A 1 92 ? -4.690 2.897 5.099 1.00 95.94 92 ARG A N 1
ATOM 754 C CA . ARG A 1 92 ? -5.240 1.956 6.092 1.00 95.94 92 ARG A CA 1
ATOM 755 C C . ARG A 1 92 ? -5.028 0.485 5.712 1.00 95.94 92 ARG A C 1
ATOM 757 O O . ARG A 1 92 ? -5.872 -0.368 5.979 1.00 95.94 92 ARG A O 1
ATOM 764 N N . PHE A 1 93 ? -3.870 0.166 5.139 1.00 95.94 93 PHE A N 1
ATOM 765 C CA . PHE A 1 93 ? -3.461 -1.194 4.779 1.00 95.94 93 PHE A CA 1
ATOM 766 C C . PHE A 1 93 ? -4.418 -1.911 3.816 1.00 95.94 93 PHE A C 1
ATOM 768 O O . PHE A 1 93 ? -4.620 -3.126 3.923 1.00 95.94 93 PHE A O 1
ATOM 775 N N . VAL A 1 94 ? -5.048 -1.180 2.903 1.00 97.00 94 VAL A N 1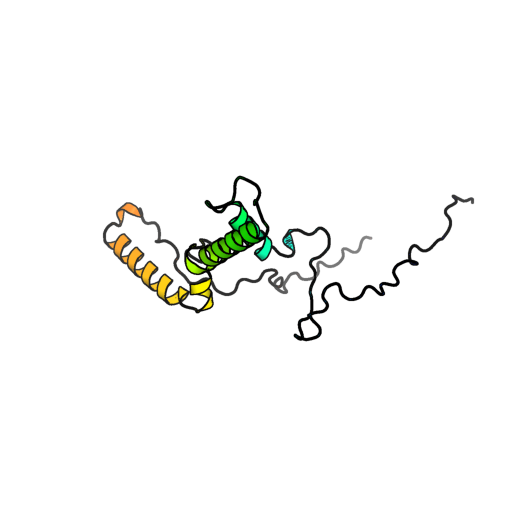
ATOM 776 C CA . VAL A 1 94 ? -5.622 -1.766 1.682 1.00 97.00 94 VAL A CA 1
ATOM 777 C C . VAL A 1 94 ? -4.596 -1.669 0.554 1.00 97.00 94 VAL A C 1
ATOM 779 O O . VAL A 1 94 ? -3.576 -0.981 0.694 1.00 97.00 94 VAL A O 1
ATOM 782 N N . THR A 1 95 ? -4.820 -2.402 -0.531 1.00 97.25 95 THR A N 1
ATOM 783 C CA . THR A 1 95 ? -3.979 -2.291 -1.727 1.00 97.25 95 THR A CA 1
ATOM 784 C C . THR A 1 95 ? -4.473 -1.140 -2.613 1.00 97.25 95 THR A C 1
ATOM 786 O O . THR A 1 95 ? -5.654 -0.775 -2.543 1.00 97.25 95 THR A O 1
ATOM 789 N N . PRO A 1 96 ? -3.609 -0.535 -3.447 1.00 95.69 96 PRO A N 1
ATOM 790 C CA . PRO A 1 96 ? -4.025 0.519 -4.363 1.00 95.69 96 PRO A CA 1
ATOM 791 C C . PRO A 1 96 ? -5.127 0.046 -5.314 1.00 95.69 96 PRO A C 1
ATOM 793 O O . PRO A 1 96 ? -6.079 0.789 -5.528 1.00 95.69 96 PRO A O 1
ATOM 796 N N . ALA A 1 97 ? -5.060 -1.199 -5.803 1.00 97.56 97 ALA A N 1
ATOM 797 C CA . ALA A 1 97 ? -6.102 -1.778 -6.650 1.00 97.56 97 ALA A CA 1
ATOM 798 C C . ALA A 1 97 ? -7.454 -1.864 -5.925 1.00 97.56 97 ALA A C 1
ATOM 800 O O . ALA A 1 97 ? -8.452 -1.402 -6.465 1.00 97.56 97 ALA A O 1
ATOM 801 N N . GLN A 1 98 ? -7.483 -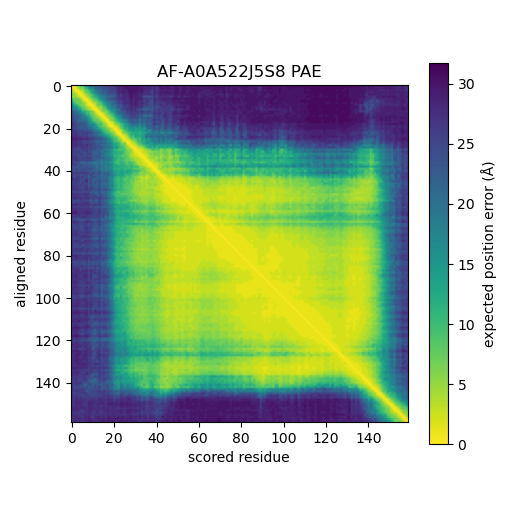2.358 -4.680 1.00 97.62 98 GLN A N 1
ATOM 802 C CA . GLN A 1 98 ? -8.714 -2.439 -3.877 1.00 97.62 98 GLN A CA 1
ATOM 803 C C . GLN A 1 98 ? -9.358 -1.069 -3.672 1.00 97.62 98 GLN A C 1
ATOM 805 O O . GLN A 1 98 ? -10.569 -0.909 -3.807 1.00 97.62 98 GLN A O 1
ATOM 810 N N . ARG A 1 99 ? -8.544 -0.055 -3.365 1.00 95.69 99 ARG A N 1
ATOM 811 C CA . ARG A 1 99 ? -9.037 1.318 -3.234 1.00 95.69 99 ARG A CA 1
ATOM 812 C C . ARG A 1 99 ? -9.526 1.873 -4.569 1.00 95.69 99 ARG A C 1
ATOM 814 O O . ARG A 1 99 ? -10.540 2.560 -4.593 1.00 95.69 99 ARG A O 1
ATOM 821 N N . HIS A 1 100 ? -8.820 1.586 -5.659 1.00 94.81 100 HIS A N 1
ATOM 822 C CA . HIS A 1 100 ? -9.174 2.065 -6.992 1.00 94.81 100 HIS A CA 1
ATOM 823 C C . HIS A 1 100 ? -10.566 1.586 -7.425 1.00 94.81 100 HIS A C 1
ATOM 825 O O . HIS A 1 100 ? -11.328 2.374 -7.975 1.00 94.81 100 HIS A O 1
ATOM 831 N N . VAL A 1 101 ? -10.925 0.338 -7.109 1.00 96.62 101 VAL A N 1
ATOM 832 C CA . VAL A 1 101 ? -12.260 -0.220 -7.394 1.00 96.62 101 VAL A CA 1
ATOM 833 C C . VAL A 1 101 ? -13.296 0.039 -6.285 1.00 96.62 101 VAL A C 1
ATOM 835 O O . VAL A 1 101 ? -14.437 -0.397 -6.396 1.00 96.62 101 VAL A O 1
ATOM 838 N N . GLY A 1 102 ? -12.928 0.749 -5.212 1.00 95.44 102 GLY A N 1
ATOM 839 C CA . GLY A 1 102 ? -13.833 1.120 -4.113 1.00 95.44 102 GLY A CA 1
ATOM 840 C C . GLY A 1 102 ? -14.141 0.014 -3.092 1.00 95.44 102 GLY A C 1
ATOM 841 O O . GLY A 1 102 ? -15.054 0.164 -2.277 1.00 95.44 102 GLY A O 1
ATOM 842 N N . GLU A 1 103 ? -13.391 -1.089 -3.097 1.00 96.88 103 GLU A N 1
ATOM 843 C CA . GLU A 1 103 ? -13.542 -2.196 -2.136 1.00 96.88 103 GLU A CA 1
ATOM 844 C C . GLU A 1 103 ? -13.033 -1.851 -0.729 1.00 96.88 103 GLU A C 1
ATOM 846 O O . GLU A 1 103 ? -13.367 -2.524 0.255 1.00 96.88 103 GLU A O 1
ATOM 851 N N . ASP A 1 104 ? -12.224 -0.799 -0.613 1.00 96.75 104 ASP A N 1
ATOM 852 C CA . ASP A 1 104 ? -11.610 -0.358 0.635 1.00 96.75 104 ASP A CA 1
ATOM 853 C C . ASP A 1 104 ? -12.643 -0.146 1.747 1.00 96.75 104 ASP A C 1
ATOM 855 O O . ASP A 1 104 ? -12.435 -0.615 2.865 1.00 96.75 104 ASP A O 1
ATOM 859 N N . LYS A 1 105 ? -13.795 0.457 1.438 1.00 96.25 105 LYS A N 1
ATOM 860 C CA . LYS A 1 105 ? -14.881 0.700 2.403 1.00 96.25 105 LYS A CA 1
ATOM 861 C C . LYS A 1 105 ? -15.336 -0.584 3.100 1.00 96.25 105 LYS A C 1
ATOM 863 O O . LYS A 1 105 ? -15.386 -0.641 4.329 1.00 96.25 105 LYS A O 1
ATOM 868 N N . ALA A 1 106 ? -15.626 -1.628 2.324 1.00 97.75 106 ALA A N 1
ATOM 869 C CA . ALA A 1 106 ? -16.109 -2.900 2.855 1.00 97.75 106 ALA A CA 1
ATOM 870 C C . ALA A 1 106 ? -15.015 -3.640 3.641 1.00 97.75 106 ALA A C 1
ATOM 872 O O . ALA A 1 106 ? -15.279 -4.207 4.705 1.00 97.75 106 ALA A O 1
ATOM 873 N N . ILE A 1 107 ? -13.773 -3.611 3.150 1.00 97.75 107 ILE A N 1
ATOM 874 C CA . ILE A 1 107 ? -12.620 -4.220 3.829 1.00 97.75 107 ILE A CA 1
ATOM 875 C C . ILE A 1 107 ? -12.385 -3.556 5.189 1.00 97.75 107 ILE A C 1
ATOM 877 O O . ILE A 1 107 ? -12.153 -4.236 6.192 1.00 97.75 107 ILE A O 1
ATOM 881 N N . LEU A 1 108 ? -12.437 -2.228 5.225 1.00 98.00 108 LEU A N 1
ATOM 882 C CA . LEU A 1 108 ? -12.167 -1.442 6.416 1.00 98.00 108 LEU A CA 1
ATOM 883 C C . LEU A 1 108 ? -13.268 -1.580 7.472 1.00 98.00 108 LEU A C 1
ATOM 885 O O . LEU A 1 108 ? -12.941 -1.776 8.644 1.00 98.00 108 LEU A O 1
ATOM 889 N N . ALA A 1 109 ? -14.540 -1.611 7.064 1.00 97.94 109 ALA A N 1
ATOM 890 C CA . ALA A 1 109 ? -15.658 -1.902 7.964 1.00 97.94 109 ALA A CA 1
ATOM 891 C C . ALA A 1 109 ? -15.492 -3.270 8.651 1.00 97.94 109 ALA A C 1
ATOM 893 O O . ALA A 1 109 ? -15.504 -3.363 9.878 1.00 97.94 109 ALA A O 1
ATOM 894 N N . ARG A 1 110 ? -15.187 -4.325 7.879 1.00 98.06 110 ARG A N 1
ATOM 895 C CA . ARG A 1 110 ? -14.936 -5.670 8.433 1.00 98.06 110 ARG A CA 1
ATOM 896 C C . ARG A 1 110 ? -13.776 -5.681 9.431 1.00 98.06 110 ARG A C 1
ATOM 898 O O . ARG A 1 110 ? -13.830 -6.377 10.444 1.00 98.06 110 ARG A O 1
ATOM 905 N N . ARG A 1 111 ? -12.708 -4.918 9.171 1.00 97.69 111 ARG A N 1
ATOM 906 C CA . ARG A 1 111 ? -11.571 -4.801 10.102 1.00 97.69 111 ARG A CA 1
ATOM 907 C C . ARG A 1 111 ? -11.953 -4.086 11.393 1.00 97.69 111 ARG A C 1
ATOM 909 O O . ARG A 1 111 ? -11.484 -4.503 12.453 1.00 97.69 111 ARG A O 1
ATOM 916 N N . ALA A 1 112 ? -12.792 -3.054 11.321 1.00 97.69 112 ALA A N 1
ATOM 917 C CA . ALA A 1 112 ? -13.321 -2.388 12.505 1.00 97.69 112 ALA A CA 1
ATOM 918 C C . ALA A 1 112 ? -14.078 -3.378 13.400 1.00 97.69 112 ALA A C 1
ATOM 920 O O . ALA A 1 112 ? -13.772 -3.465 14.591 1.00 97.69 112 ALA A O 1
ATOM 921 N N . ASP A 1 113 ? -14.945 -4.209 12.817 1.00 97.94 113 ASP A N 1
ATOM 922 C CA . ASP A 1 113 ? -15.703 -5.225 13.555 1.00 97.94 113 ASP A CA 1
ATOM 923 C C . ASP A 1 113 ? -14.798 -6.261 14.226 1.00 97.94 113 ASP A C 1
ATOM 925 O O . ASP A 1 113 ? -14.987 -6.600 15.396 1.00 97.94 113 ASP A O 1
ATOM 929 N N . VAL A 1 114 ? -13.786 -6.760 13.508 1.00 97.75 114 VAL A N 1
ATOM 930 C CA . VAL A 1 114 ? -12.812 -7.718 14.059 1.00 97.75 114 VAL A CA 1
ATOM 931 C C . VAL A 1 114 ? -12.072 -7.111 15.251 1.00 97.75 114 VAL A C 1
ATOM 933 O O . VAL A 1 114 ? -11.935 -7.761 16.288 1.00 97.75 114 VAL A O 1
ATOM 936 N N . TYR A 1 115 ? -11.627 -5.858 15.138 1.00 97.19 115 TYR A N 1
ATOM 937 C CA . TYR A 1 115 ? -10.931 -5.171 16.226 1.00 97.19 115 TYR A CA 1
ATOM 938 C C . TYR A 1 115 ? -11.851 -4.879 17.414 1.00 97.19 115 TYR A C 1
ATOM 940 O O . TYR A 1 115 ? -11.420 -5.032 18.557 1.00 97.19 115 TYR A O 1
ATOM 948 N N . ALA A 1 116 ? -13.107 -4.502 17.169 1.00 96.50 116 ALA A N 1
ATOM 949 C CA . ALA A 1 116 ? -14.096 -4.279 18.219 1.00 96.50 116 ALA A CA 1
ATOM 950 C C . ALA A 1 116 ? -14.384 -5.573 18.995 1.00 96.50 116 ALA A C 1
ATOM 952 O O . ALA A 1 116 ? -14.339 -5.578 20.228 1.00 96.50 116 ALA A O 1
ATOM 953 N N . LYS A 1 117 ? -14.581 -6.693 18.285 1.00 97.31 117 LYS A N 1
ATOM 954 C CA . LYS A 1 117 ? -14.742 -8.026 18.888 1.00 97.31 117 LYS A CA 1
ATOM 955 C C . LYS A 1 117 ? -13.509 -8.417 19.702 1.00 97.31 117 LYS A C 1
ATOM 957 O O . LYS A 1 117 ? -13.642 -8.757 20.872 1.00 97.31 117 LYS A O 1
ATOM 962 N N . ALA A 1 118 ? -12.310 -8.280 19.132 1.00 97.00 118 ALA A N 1
ATOM 963 C CA . ALA A 1 118 ? -11.063 -8.612 19.821 1.00 97.00 118 ALA A CA 1
ATOM 964 C C . ALA A 1 118 ? -10.840 -7.770 21.089 1.00 97.00 118 ALA A C 1
ATOM 966 O O . ALA A 1 118 ? -10.381 -8.301 22.102 1.00 97.00 118 ALA A O 1
ATOM 967 N N . LYS A 1 119 ? -11.190 -6.477 21.055 1.00 96.69 119 LYS A N 1
ATOM 968 C CA . LYS A 1 119 ? -11.126 -5.598 22.228 1.00 96.69 119 LYS A CA 1
ATOM 969 C C . LYS A 1 119 ? -12.146 -5.998 23.295 1.00 96.69 119 LYS A C 1
ATOM 971 O O . LYS A 1 119 ? -11.812 -5.949 24.472 1.00 96.69 119 LYS A O 1
ATOM 976 N N . LYS A 1 120 ? -13.353 -6.422 22.905 1.00 95.81 120 LYS A N 1
ATOM 977 C CA . LYS A 1 120 ? -14.370 -6.928 23.841 1.00 95.81 120 LYS A CA 1
ATOM 978 C C . LYS A 1 120 ? -13.914 -8.214 24.538 1.00 95.81 120 LYS A C 1
ATOM 980 O O . LYS A 1 120 ? -14.144 -8.357 25.731 1.00 95.81 120 LYS A O 1
ATOM 985 N N . THR A 1 121 ? -13.263 -9.126 23.814 1.00 97.25 121 THR A N 1
AT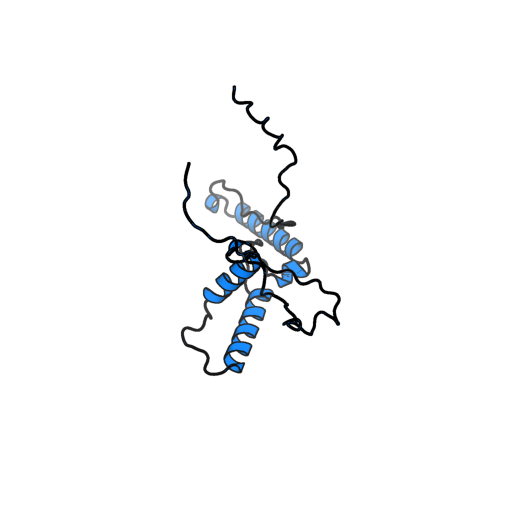OM 986 C CA . THR A 1 121 ? -12.768 -10.395 24.375 1.00 97.25 121 THR A CA 1
ATOM 987 C C . THR A 1 121 ? -11.554 -10.204 25.287 1.00 97.25 121 THR A C 1
ATOM 989 O O . THR A 1 121 ? -11.437 -10.892 26.294 1.00 97.25 121 THR A O 1
ATOM 992 N N . HIS A 1 122 ? -10.650 -9.277 24.954 1.00 95.75 122 HIS A N 1
ATOM 993 C CA . HIS A 1 122 ? -9.415 -9.050 25.713 1.00 95.75 122 HIS A CA 1
ATOM 994 C C . HIS A 1 122 ? -9.167 -7.555 25.965 1.00 95.75 122 HIS A C 1
ATOM 996 O O . HIS A 1 122 ? -8.239 -6.982 25.379 1.00 95.75 122 HIS A O 1
ATOM 1002 N N . PRO A 1 123 ? -9.964 -6.908 26.833 1.00 95.00 123 PRO A N 1
ATOM 1003 C CA . PRO A 1 123 ? -9.860 -5.469 27.075 1.00 95.00 123 PRO A CA 1
ATOM 1004 C C . PRO A 1 123 ? -8.487 -5.054 27.632 1.00 95.00 123 PRO A C 1
ATOM 1006 O O . PRO A 1 123 ? -7.980 -3.983 27.280 1.00 95.00 123 PRO A O 1
ATOM 1009 N N . ASP A 1 124 ? -7.831 -5.927 28.402 1.00 96.31 124 ASP A N 1
ATOM 1010 C CA . ASP A 1 124 ? -6.534 -5.662 29.041 1.00 96.31 124 ASP A CA 1
ATOM 1011 C C . ASP A 1 124 ? -5.413 -5.361 28.039 1.00 96.31 124 ASP A C 1
ATOM 1013 O O . ASP A 1 124 ? -4.521 -4.559 28.324 1.00 96.31 124 ASP A O 1
ATOM 1017 N N . ARG A 1 125 ? -5.480 -5.921 26.819 1.00 95.62 125 ARG A N 1
ATOM 1018 C CA . ARG A 1 125 ? -4.494 -5.631 25.759 1.00 95.62 125 ARG A CA 1
ATOM 1019 C C . ARG A 1 125 ? -4.542 -4.182 25.282 1.00 95.62 125 ARG A C 1
ATOM 1021 O O . ARG A 1 125 ? -3.543 -3.678 24.775 1.00 95.62 125 ARG A O 1
ATOM 1028 N N . TRP A 1 126 ? -5.684 -3.515 25.436 1.00 95.25 126 TRP A N 1
ATOM 1029 C CA . TRP A 1 126 ? -5.858 -2.125 25.023 1.00 95.25 126 TRP A CA 1
ATOM 1030 C C . TRP A 1 126 ? -5.632 -1.133 26.160 1.00 95.25 126 TRP A C 1
ATOM 1032 O O . TRP A 1 126 ? -5.373 0.029 25.863 1.00 95.25 126 TRP A O 1
ATOM 1042 N N . ARG A 1 127 ? -5.683 -1.548 27.436 1.00 93.81 127 ARG A N 1
ATOM 1043 C CA . ARG A 1 127 ? -5.487 -0.657 28.604 1.00 93.81 127 ARG A CA 1
ATOM 1044 C C . ARG A 1 127 ? -6.305 0.642 28.488 1.00 93.81 127 ARG A C 1
ATOM 1046 O O . ARG A 1 127 ? -5.775 1.739 28.634 1.00 93.81 127 ARG A O 1
ATOM 1053 N N . GLY A 1 128 ? -7.572 0.518 28.087 1.00 90.25 128 GLY A N 1
ATOM 1054 C CA . GLY A 1 128 ? -8.477 1.652 27.846 1.00 90.25 128 GLY A CA 1
ATOM 1055 C C . GLY A 1 128 ? -8.303 2.386 26.505 1.00 90.25 128 GLY A C 1
ATOM 1056 O O . GLY A 1 128 ? -9.195 3.133 26.109 1.00 90.25 128 GLY A O 1
ATOM 1057 N N . ARG A 1 129 ? -7.228 2.146 25.740 1.00 94.69 129 ARG A N 1
ATOM 1058 C CA . ARG A 1 129 ? -6.976 2.817 24.449 1.00 94.69 129 ARG A CA 1
ATOM 1059 C C . ARG A 1 129 ? -8.024 2.448 23.387 1.00 94.69 129 ARG A C 1
ATOM 1061 O O . ARG A 1 129 ? -8.539 1.321 23.386 1.00 94.69 129 ARG A O 1
ATOM 1068 N N . PRO A 1 130 ? -8.350 3.354 22.449 1.00 94.31 130 PRO A N 1
ATOM 1069 C CA . PRO A 1 130 ? -9.205 3.023 21.312 1.00 94.31 130 PRO A CA 1
ATOM 1070 C C . PRO A 1 130 ? -8.556 1.964 20.408 1.00 94.31 130 PRO A C 1
ATOM 1072 O O . PRO A 1 130 ? -7.346 1.722 20.452 1.00 94.31 130 PRO A O 1
ATOM 1075 N N . THR A 1 131 ? -9.371 1.303 19.586 1.00 95.44 131 THR A N 1
ATOM 1076 C CA . THR A 1 131 ? -8.859 0.440 18.517 1.00 95.44 131 THR A CA 1
ATOM 1077 C C . THR A 1 131 ? -8.205 1.282 17.425 1.00 95.44 131 THR A C 1
ATOM 1079 O O . THR A 1 131 ? -8.357 2.501 17.368 1.00 95.44 131 THR A O 1
ATOM 1082 N N . ARG A 1 132 ? -7.470 0.623 16.525 1.00 94.62 132 ARG A N 1
ATOM 1083 C CA . ARG A 1 132 ? -6.919 1.282 15.341 1.00 94.62 132 ARG A CA 1
ATOM 1084 C C . ARG A 1 132 ? -8.041 1.947 14.533 1.00 94.62 132 ARG A C 1
ATOM 1086 O O . ARG A 1 132 ? -9.091 1.339 14.345 1.00 94.62 132 ARG A O 1
ATOM 1093 N N . ASN A 1 133 ? -7.796 3.162 14.040 1.00 95.19 133 ASN A N 1
ATOM 1094 C CA . ASN A 1 133 ? -8.728 3.845 13.146 1.00 95.19 133 ASN A CA 1
ATOM 1095 C C . ASN A 1 133 ? -8.739 3.124 11.776 1.00 95.19 133 ASN A C 1
ATOM 1097 O O . ASN A 1 133 ? -7.709 3.047 11.089 1.00 95.19 133 ASN A O 1
ATOM 1101 N N . TRP A 1 134 ? -9.919 2.614 11.419 1.00 97.00 134 TRP A N 1
ATOM 1102 C CA . TRP A 1 134 ? -10.247 1.942 10.162 1.00 97.00 134 TRP A CA 1
ATOM 1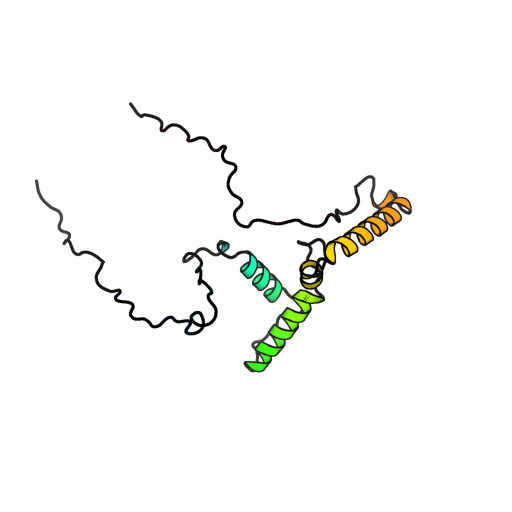103 C C . TRP A 1 134 ? -11.269 2.732 9.330 1.00 97.00 134 TRP A C 1
ATOM 1105 O O . TRP A 1 134 ? -11.978 2.164 8.518 1.00 97.00 134 TRP A O 1
ATOM 1115 N N . GLU A 1 135 ? -11.373 4.040 9.513 1.00 95.44 135 GLU A N 1
ATOM 1116 C CA . GLU A 1 135 ? -12.202 4.888 8.662 1.00 95.44 135 GLU A CA 1
ATOM 1117 C C . GLU A 1 135 ? -11.571 4.999 7.263 1.00 95.44 135 GLU A C 1
ATOM 1119 O O . GLU A 1 135 ? -10.345 5.169 7.151 1.00 95.44 135 GLU A O 1
ATOM 1124 N N . PRO A 1 136 ? -12.378 4.904 6.188 1.00 93.50 136 PRO A N 1
ATOM 1125 C CA . PRO A 1 136 ? -11.907 5.143 4.832 1.00 93.50 136 PRO A CA 1
ATOM 1126 C C . PRO A 1 136 ? -11.286 6.530 4.704 1.00 93.50 136 PRO A C 1
ATOM 1128 O O . PRO A 1 136 ? -11.786 7.513 5.248 1.00 93.50 136 PRO A O 1
ATOM 1131 N N . ILE A 1 137 ? -10.186 6.620 3.963 1.00 90.56 137 ILE A N 1
ATOM 1132 C CA . ILE A 1 137 ? -9.546 7.909 3.707 1.00 90.56 137 ILE A CA 1
ATOM 1133 C C . ILE A 1 137 ? -10.231 8.548 2.508 1.00 90.56 137 ILE A C 1
ATOM 1135 O O . ILE A 1 137 ? -10.226 7.969 1.424 1.00 90.56 137 ILE A O 1
ATOM 1139 N N . GLY A 1 138 ? -10.774 9.748 2.703 1.00 86.88 138 GLY A N 1
ATOM 1140 C CA . GLY A 1 138 ? -11.389 10.540 1.642 1.00 86.88 138 GLY A CA 1
ATOM 1141 C C . GLY A 1 138 ? -10.385 11.104 0.634 1.00 86.88 138 GLY A C 1
ATOM 1142 O O . GLY A 1 138 ? -9.245 10.644 0.512 1.00 86.88 138 GLY A O 1
ATOM 1143 N N . THR A 1 139 ? -10.829 12.115 -0.105 1.00 84.81 139 THR A N 1
ATOM 1144 C CA . THR A 1 139 ? -9.990 12.856 -1.050 1.00 84.81 139 THR A CA 1
ATOM 1145 C C . THR A 1 139 ? -8.892 13.611 -0.305 1.00 84.81 139 THR A C 1
ATOM 1147 O O . THR A 1 139 ? -9.156 14.275 0.696 1.00 84.81 139 THR A O 1
ATOM 1150 N N . VAL A 1 140 ? -7.661 13.511 -0.802 1.00 79.06 140 VAL A N 1
ATOM 1151 C CA . VAL A 1 140 ? -6.500 14.250 -0.294 1.00 79.06 140 VAL A CA 1
ATOM 1152 C C . VAL A 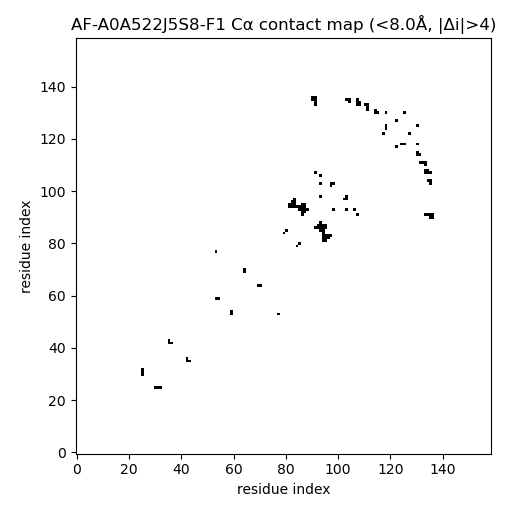1 140 ? -6.038 15.197 -1.392 1.00 79.06 140 VAL A C 1
ATOM 1154 O O . VAL A 1 140 ? -5.867 14.774 -2.533 1.00 79.06 140 VAL A O 1
ATOM 1157 N N . TRP A 1 141 ? -5.839 16.463 -1.040 1.00 73.81 141 TRP A N 1
ATOM 1158 C CA . TRP A 1 141 ? -5.376 17.503 -1.954 1.00 73.81 141 TRP A CA 1
ATOM 1159 C C . TRP A 1 141 ? -3.886 17.753 -1.750 1.00 73.81 141 TRP A C 1
ATOM 1161 O O . TRP A 1 141 ? -3.424 17.819 -0.613 1.00 73.81 141 TRP A O 1
ATOM 1171 N N . LEU A 1 142 ? -3.143 17.891 -2.851 1.00 63.50 142 LEU A N 1
ATOM 1172 C CA . LEU A 1 142 ? -1.701 18.124 -2.801 1.00 63.50 142 LEU A CA 1
ATOM 1173 C C . LEU A 1 142 ? -1.358 19.553 -2.370 1.00 63.50 142 LEU A C 1
ATOM 1175 O O . LEU A 1 142 ? -0.467 19.761 -1.556 1.00 63.50 142 LEU A O 1
ATOM 1179 N N . ASN A 1 143 ? -2.120 20.512 -2.885 1.00 69.69 143 ASN A N 1
ATOM 1180 C CA . ASN A 1 143 ? -2.075 21.916 -2.514 1.00 69.69 143 ASN A CA 1
ATOM 1181 C C . ASN A 1 143 ? -3.513 22.324 -2.186 1.00 69.69 143 ASN A C 1
ATOM 1183 O O . ASN A 1 143 ? -4.239 22.711 -3.101 1.00 69.69 143 ASN A O 1
ATOM 1187 N N . PRO A 1 144 ? -3.986 22.141 -0.941 1.00 63.72 144 PRO A N 1
ATOM 1188 C CA . PRO A 1 144 ? -5.294 22.654 -0.567 1.00 63.72 144 PRO A CA 1
ATOM 1189 C C . PRO A 1 144 ? -5.273 24.178 -0.701 1.00 63.72 144 PRO A C 1
ATOM 1191 O O . PRO A 1 144 ? -4.282 24.817 -0.331 1.00 63.72 144 PRO A O 1
ATOM 1194 N N . ASP A 1 145 ? -6.355 24.757 -1.220 1.00 62.38 145 ASP A N 1
ATOM 1195 C CA . ASP A 1 145 ? -6.520 26.205 -1.196 1.00 62.38 145 ASP A CA 1
ATOM 1196 C C . ASP A 1 145 ? -6.341 26.684 0.245 1.00 62.38 145 ASP A C 1
ATOM 1198 O O . ASP A 1 145 ? -6.894 26.106 1.189 1.00 62.38 145 ASP A O 1
ATOM 1202 N N . LYS A 1 146 ? -5.525 27.725 0.435 1.00 60.25 146 LYS A N 1
ATOM 1203 C CA . LYS A 1 146 ? -5.486 28.385 1.739 1.00 60.25 146 LYS A CA 1
ATOM 1204 C C . LYS A 1 146 ? -6.913 28.860 2.021 1.00 60.25 146 LYS A C 1
ATOM 1206 O O . LYS A 1 146 ? -7.509 29.459 1.124 1.00 60.25 146 LYS A O 1
ATOM 1211 N N . PRO A 1 147 ? -7.468 28.617 3.222 1.00 56.41 147 PRO A N 1
ATOM 1212 C CA . PRO A 1 147 ? -8.749 29.209 3.571 1.00 56.41 147 PRO A CA 1
ATOM 1213 C C . PRO A 1 147 ? -8.658 30.717 3.320 1.00 56.41 147 PRO A C 1
ATOM 1215 O O . PRO A 1 147 ? -7.632 31.331 3.624 1.00 56.41 147 PRO A O 1
ATOM 1218 N N . ALA A 1 148 ? -9.705 31.287 2.723 1.00 54.25 148 ALA A N 1
ATOM 1219 C CA . ALA A 1 148 ? -9.783 32.675 2.264 1.00 54.25 148 ALA A CA 1
ATOM 1220 C C . ALA A 1 148 ? -9.791 33.722 3.405 1.00 54.25 148 ALA A C 1
ATOM 1222 O O . ALA A 1 148 ? -10.365 34.791 3.253 1.00 54.25 148 ALA A O 1
ATOM 1223 N N . ASP A 1 149 ? -9.121 33.431 4.522 1.00 50.75 149 ASP A N 1
ATOM 1224 C CA . ASP A 1 149 ? -9.021 34.242 5.738 1.00 50.75 149 ASP A CA 1
ATOM 1225 C C . ASP A 1 149 ? -7.559 34.530 6.124 1.00 50.75 149 ASP A C 1
ATOM 1227 O O . ASP A 1 149 ? -7.208 34.699 7.290 1.00 50.75 149 ASP A O 1
ATOM 1231 N N . SER A 1 150 ? -6.661 34.652 5.144 1.00 48.16 150 SER A N 1
ATOM 1232 C CA . SER A 1 150 ? -5.475 35.494 5.336 1.00 48.16 150 SER A CA 1
ATOM 1233 C C . SER A 1 150 ? -5.777 36.870 4.761 1.00 48.16 150 SER A C 1
ATOM 1235 O O . SER A 1 150 ? -5.280 37.228 3.690 1.00 48.16 150 SER A O 1
ATOM 1237 N N . ALA A 1 151 ? -6.646 37.609 5.457 1.00 47.09 151 ALA A N 1
ATOM 1238 C CA . ALA A 1 151 ? -6.869 39.022 5.209 1.00 47.09 151 ALA A CA 1
ATOM 1239 C C . ALA A 1 151 ? -5.512 39.709 5.018 1.00 47.09 151 ALA A C 1
ATOM 1241 O O . ALA A 1 151 ? -4.583 39.528 5.812 1.00 47.09 151 ALA A O 1
ATOM 1242 N N . LEU A 1 152 ? -5.404 40.435 3.909 1.00 48.03 152 LEU A N 1
ATOM 1243 C CA . LEU A 1 152 ? -4.287 41.300 3.568 1.00 48.03 152 LEU A CA 1
ATOM 1244 C C . LEU A 1 152 ? -3.832 42.036 4.832 1.00 48.03 152 LEU A C 1
ATOM 1246 O O . LEU A 1 152 ? -4.575 42.852 5.375 1.00 48.03 152 LEU A O 1
ATOM 1250 N N . LYS A 1 153 ? -2.618 41.745 5.318 1.00 49.72 153 LYS A N 1
ATOM 1251 C CA . LYS A 1 153 ? -1.982 42.635 6.291 1.00 49.72 153 LYS A CA 1
ATOM 1252 C C . LYS A 1 153 ? -1.883 43.998 5.603 1.00 49.72 153 LYS A C 1
ATOM 1254 O O . LYS A 1 153 ? -1.285 44.046 4.523 1.00 49.72 153 LYS A O 1
ATOM 1259 N N . PRO A 1 154 ? -2.469 45.075 6.154 1.00 48.25 154 PRO A N 1
ATOM 1260 C CA . PRO A 1 154 ? -2.289 46.388 5.565 1.00 48.25 154 PRO A CA 1
ATOM 1261 C C . PRO A 1 154 ? -0.788 46.679 5.523 1.00 48.25 154 PRO A C 1
ATOM 1263 O O . PRO A 1 154 ? -0.069 46.426 6.494 1.00 48.25 154 PRO A O 1
ATOM 1266 N N . LEU A 1 155 ? -0.316 47.140 4.364 1.00 47.97 155 LEU A N 1
ATOM 1267 C CA . LEU A 1 155 ? 1.048 47.627 4.202 1.00 47.97 155 LEU A CA 1
ATOM 1268 C C . LEU A 1 155 ? 1.278 48.684 5.283 1.00 47.97 155 LEU A C 1
ATOM 1270 O O . LEU A 1 155 ? 0.531 49.659 5.355 1.00 47.97 155 LEU A O 1
ATOM 1274 N N . SER A 1 156 ? 2.272 48.475 6.149 1.00 44.16 156 SER A N 1
ATOM 1275 C CA . SER A 1 156 ? 2.652 49.504 7.107 1.00 44.16 156 SER A CA 1
ATOM 1276 C C . SER A 1 156 ? 3.175 50.697 6.314 1.00 44.16 156 SER A C 1
ATOM 1278 O O . SER A 1 156 ? 4.244 50.612 5.705 1.00 44.16 156 SER A O 1
ATOM 1280 N N . THR A 1 157 ? 2.424 51.792 6.300 1.00 42.91 157 THR A N 1
ATOM 1281 C CA . THR A 1 157 ? 2.929 53.078 5.830 1.00 42.91 157 THR A CA 1
ATOM 1282 C C . THR A 1 157 ? 4.076 53.477 6.753 1.00 42.91 157 THR A C 1
ATOM 1284 O O . THR A 1 157 ? 3.865 53.746 7.934 1.00 42.91 157 THR A O 1
ATOM 1287 N N . ALA A 1 158 ? 5.299 53.437 6.233 1.00 40.00 158 ALA A N 1
ATOM 1288 C CA . ALA A 1 158 ? 6.446 54.049 6.878 1.00 40.00 158 ALA A CA 1
ATOM 1289 C C . ALA A 1 158 ? 6.419 55.552 6.562 1.00 40.00 158 ALA A C 1
ATOM 1291 O O . ALA A 1 158 ? 6.445 55.901 5.386 1.00 40.00 158 ALA A O 1
ATOM 1292 N N . ALA A 1 159 ? 6.314 56.340 7.641 1.00 38.22 159 ALA A N 1
ATOM 1293 C CA . ALA A 1 159 ? 6.629 57.764 7.846 1.00 38.22 159 ALA A CA 1
ATOM 1294 C C . ALA A 1 159 ? 6.437 58.748 6.678 1.00 38.22 159 ALA A C 1
ATOM 1296 O O . ALA A 1 159 ? 7.245 58.725 5.724 1.00 38.22 159 ALA A O 1
#

Solvent-accessible surface area (backbone atoms only — not comparable to full-atom values): 10643 Å² total; per-residue (Å²): 134,86,90,82,92,78,83,92,71,80,96,81,80,89,77,85,73,88,60,76,65,96,62,83,64,46,81,81,47,94,56,84,87,82,78,71,62,89,94,48,77,78,70,46,52,70,61,51,50,50,53,48,52,53,68,71,35,92,83,47,75,92,61,85,68,95,40,72,65,55,46,51,54,50,51,52,53,49,52,52,39,52,30,70,65,41,56,38,72,96,62,73,52,38,22,56,48,42,49,72,76,58,48,40,55,62,56,26,50,55,50,43,52,53,49,52,51,52,42,71,76,43,48,75,84,45,72,84,51,79,74,80,86,45,74,76,79,74,93,82,71,94,75,65,79,73,72,95,75,74,69,79,75,75,80,80,81,76,131

Radius of gyration: 26.86 Å; Cα contacts (8 Å, |Δi|>4): 69; chains: 1; bounding box: 48×74×62 Å

pLDDT: mean 78.2, std 22.75, range [28.31, 98.06]

Mean predicted aligned error: 13.73 Å